Protein AF-A0A1I7SH14-F1 (afdb_monomer)

Structure (mmCIF, N/CA/C/O backbone):
data_AF-A0A1I7SH14-F1
#
_entry.id   AF-A0A1I7SH14-F1
#
loop_
_atom_site.group_PDB
_atom_site.id
_atom_site.type_symbol
_atom_site.label_atom_id
_atom_site.label_alt_id
_atom_site.label_comp_id
_atom_site.label_asym_id
_atom_site.label_entity_id
_atom_site.label_seq_id
_atom_site.pdbx_PDB_ins_code
_atom_site.Cartn_x
_atom_site.Cartn_y
_atom_site.Cartn_z
_atom_site.occupancy
_atom_site.B_iso_or_equiv
_atom_site.auth_seq_id
_atom_site.auth_comp_id
_atom_site.auth_asym_id
_atom_site.auth_atom_id
_atom_site.pdbx_PDB_model_num
ATOM 1 N N . MET A 1 1 ? -0.377 -30.446 -10.641 1.00 47.84 1 MET A N 1
ATOM 2 C CA . MET A 1 1 ? 0.793 -29.630 -11.032 1.00 47.84 1 MET A CA 1
ATOM 3 C C . MET A 1 1 ? 1.345 -28.992 -9.766 1.00 47.84 1 MET A C 1
ATOM 5 O O . MET A 1 1 ? 0.520 -28.619 -8.935 1.00 47.84 1 MET A O 1
ATOM 9 N N . PRO A 1 2 ? 2.670 -28.934 -9.548 1.00 52.19 2 PRO A N 1
ATOM 10 C CA . PRO A 1 2 ? 3.220 -28.216 -8.401 1.00 52.19 2 PRO A CA 1
ATOM 11 C C . PRO A 1 2 ? 2.787 -26.748 -8.475 1.00 52.19 2 PRO A C 1
ATOM 13 O O . PRO A 1 2 ? 2.840 -26.133 -9.539 1.00 52.19 2 PRO A O 1
ATOM 16 N N . LYS A 1 3 ? 2.287 -26.221 -7.357 1.00 56.28 3 LYS A N 1
ATOM 17 C CA . LYS A 1 3 ? 1.857 -24.828 -7.236 1.00 56.28 3 LYS A CA 1
ATOM 18 C C . LYS A 1 3 ? 3.126 -23.968 -7.278 1.00 56.28 3 LYS A C 1
ATOM 20 O O . LYS A 1 3 ? 3.932 -24.051 -6.358 1.00 56.28 3 LYS A O 1
ATOM 25 N N . VAL 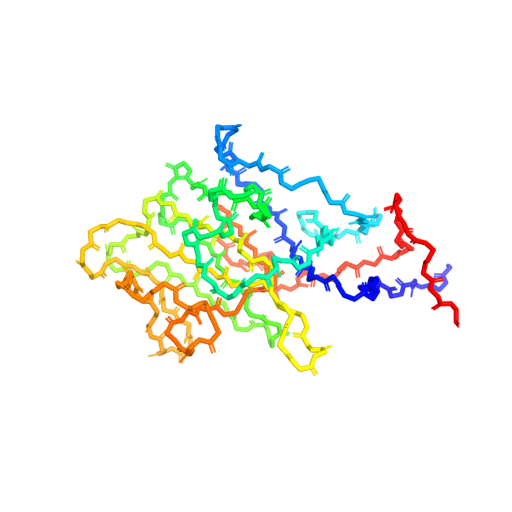A 1 4 ? 3.348 -23.235 -8.369 1.00 66.19 4 VAL A N 1
ATOM 26 C CA . VAL A 1 4 ? 4.497 -22.322 -8.496 1.00 66.19 4 VAL A CA 1
ATOM 27 C C . VAL A 1 4 ? 4.279 -21.156 -7.533 1.00 66.19 4 VAL A C 1
ATOM 29 O O . VAL A 1 4 ? 3.177 -20.607 -7.477 1.00 66.19 4 VAL A O 1
ATOM 32 N N . THR A 1 5 ? 5.290 -20.819 -6.739 1.00 68.62 5 THR A N 1
ATOM 33 C CA . THR A 1 5 ? 5.247 -19.643 -5.863 1.00 68.62 5 THR A CA 1
ATOM 34 C C . THR A 1 5 ? 5.296 -18.392 -6.728 1.00 68.62 5 THR A C 1
ATOM 36 O O . THR A 1 5 ? 6.149 -18.304 -7.608 1.00 68.62 5 THR A O 1
ATOM 39 N N . CYS A 1 6 ? 4.384 -17.448 -6.495 1.00 79.88 6 CYS A N 1
ATOM 40 C CA . CYS A 1 6 ? 4.470 -16.157 -7.161 1.00 79.88 6 CYS A CA 1
ATOM 41 C C . CYS A 1 6 ? 5.603 -15.345 -6.522 1.00 79.88 6 CYS A C 1
ATOM 43 O O . CYS A 1 6 ? 5.591 -15.138 -5.307 1.00 79.88 6 CYS A O 1
ATOM 45 N N . THR A 1 7 ? 6.582 -14.919 -7.319 1.00 81.88 7 THR A N 1
ATOM 46 C CA . THR A 1 7 ? 7.815 -14.298 -6.816 1.00 81.88 7 THR A CA 1
ATOM 47 C C . THR A 1 7 ? 7.952 -12.902 -7.398 1.00 81.88 7 THR A C 1
ATOM 49 O O . THR A 1 7 ? 7.764 -12.707 -8.595 1.00 81.88 7 THR A O 1
ATOM 52 N N . ALA A 1 8 ? 8.298 -11.919 -6.572 1.00 83.88 8 ALA A N 1
ATOM 53 C CA . ALA A 1 8 ? 8.553 -10.572 -7.066 1.00 83.88 8 ALA A CA 1
ATOM 54 C C . ALA A 1 8 ? 9.769 -10.560 -8.016 1.00 83.88 8 ALA A C 1
ATOM 56 O O . ALA A 1 8 ? 10.819 -11.106 -7.657 1.00 83.88 8 ALA A O 1
ATOM 57 N N . PRO A 1 9 ? 9.670 -9.946 -9.210 1.00 86.81 9 PRO A N 1
ATOM 58 C CA . PRO A 1 9 ? 10.844 -9.594 -9.999 1.00 86.81 9 PRO A CA 1
ATOM 59 C C . PRO A 1 9 ? 11.812 -8.697 -9.209 1.00 86.81 9 PRO A C 1
ATOM 61 O O . PRO A 1 9 ? 11.425 -8.018 -8.255 1.00 86.81 9 PRO A O 1
ATOM 64 N N . ALA A 1 10 ? 13.081 -8.661 -9.620 1.00 86.50 10 ALA A N 1
ATOM 65 C CA . ALA A 1 10 ? 14.078 -7.806 -8.978 1.00 86.50 10 ALA A CA 1
ATOM 66 C C . ALA A 1 10 ? 13.662 -6.324 -9.016 1.00 86.50 10 ALA A C 1
ATOM 68 O O . ALA A 1 10 ? 13.189 -5.845 -10.044 1.00 86.50 10 ALA A O 1
ATOM 69 N N . ASN A 1 11 ? 13.896 -5.604 -7.913 1.00 87.62 11 ASN A N 1
ATOM 70 C CA . ASN A 1 11 ? 13.581 -4.177 -7.752 1.00 87.62 11 ASN A CA 1
ATOM 71 C C . ASN A 1 11 ? 12.093 -3.828 -7.933 1.00 87.62 11 ASN A C 1
ATOM 73 O O . ASN A 1 11 ? 11.758 -2.724 -8.368 1.00 87.62 11 ASN A O 1
ATOM 77 N N . THR A 1 12 ? 11.202 -4.767 -7.609 1.00 90.81 12 THR A N 1
ATOM 78 C CA . THR A 1 12 ? 9.757 -4.530 -7.636 1.00 90.81 12 THR A CA 1
ATOM 79 C C . THR A 1 12 ? 9.128 -4.765 -6.274 1.00 90.81 12 THR A C 1
ATOM 81 O O . THR A 1 12 ? 9.536 -5.663 -5.535 1.00 90.81 12 THR A O 1
ATOM 84 N N . ALA A 1 13 ? 8.113 -3.968 -5.955 1.00 92.00 13 ALA A N 1
ATOM 85 C CA . ALA A 1 13 ? 7.246 -4.187 -4.808 1.00 92.00 13 ALA A CA 1
ATOM 86 C C . ALA A 1 13 ? 5.926 -4.801 -5.284 1.00 92.00 13 ALA A C 1
ATOM 88 O O . ALA A 1 13 ? 5.369 -4.394 -6.307 1.00 92.00 13 ALA A O 1
ATOM 89 N N . GLY A 1 14 ? 5.446 -5.815 -4.565 1.00 91.06 14 GLY A N 1
ATOM 90 C CA . GLY A 1 14 ? 4.199 -6.504 -4.884 1.00 91.06 14 GLY A CA 1
ATOM 91 C C . GLY A 1 14 ? 3.075 -6.090 -3.949 1.00 91.06 14 GLY A C 1
ATOM 92 O O . GLY A 1 14 ? 3.299 -6.009 -2.747 1.00 91.06 14 GLY A O 1
ATOM 93 N N . ILE A 1 15 ? 1.874 -5.905 -4.489 1.00 91.81 15 ILE A N 1
ATOM 94 C CA . ILE A 1 15 ? 0.661 -5.687 -3.699 1.00 91.81 15 ILE A CA 1
ATOM 95 C C . ILE A 1 15 ? -0.520 -6.438 -4.304 1.00 91.81 15 ILE A C 1
ATOM 97 O O . ILE A 1 15 ? -0.655 -6.534 -5.527 1.00 91.81 15 ILE A O 1
ATOM 101 N N . THR A 1 16 ? -1.361 -6.991 -3.437 1.00 91.56 16 THR A N 1
ATOM 102 C CA . THR A 1 16 ? -2.636 -7.607 -3.814 1.00 91.56 16 THR A CA 1
ATOM 103 C C . THR A 1 16 ? -3.756 -6.591 -3.652 1.00 91.56 16 THR A C 1
ATOM 105 O O . THR A 1 16 ? -3.912 -6.017 -2.579 1.00 91.56 16 THR A O 1
ATOM 108 N N . ILE A 1 17 ? -4.531 -6.360 -4.706 1.00 88.81 17 ILE A N 1
ATOM 109 C CA . ILE A 1 17 ? -5.629 -5.390 -4.712 1.00 88.81 17 ILE A CA 1
ATOM 110 C C . ILE A 1 17 ? -6.946 -6.128 -4.965 1.00 88.81 17 ILE A C 1
ATOM 112 O O . ILE A 1 17 ? -7.047 -6.887 -5.932 1.00 88.81 17 ILE A O 1
ATOM 116 N N . ASP A 1 18 ? -7.945 -5.896 -4.115 1.00 88.62 18 ASP A N 1
ATOM 117 C CA . ASP A 1 18 ? -9.263 -6.530 -4.181 1.00 88.62 18 ASP A CA 1
ATOM 118 C C . ASP A 1 18 ? -10.401 -5.502 -4.063 1.00 88.62 18 ASP A C 1
ATOM 120 O O . ASP A 1 18 ? -10.531 -4.813 -3.056 1.00 88.62 18 ASP A O 1
ATOM 124 N N . ASP A 1 19 ? -11.218 -5.402 -5.113 1.00 82.12 19 ASP A N 1
ATOM 125 C CA . ASP A 1 19 ? -12.445 -4.587 -5.167 1.00 82.12 19 ASP A CA 1
ATOM 126 C C . ASP A 1 19 ? -12.307 -3.113 -4.744 1.00 82.12 19 ASP A C 1
ATOM 128 O O . ASP A 1 19 ? -13.199 -2.527 -4.141 1.00 82.12 19 ASP A O 1
ATOM 132 N N . VAL A 1 20 ? -11.170 -2.488 -5.048 1.00 80.38 20 VAL A N 1
ATOM 133 C CA . VAL A 1 20 ? -10.964 -1.059 -4.778 1.00 80.38 20 VAL A CA 1
ATOM 134 C C . VAL A 1 20 ? -11.348 -0.209 -5.986 1.00 80.38 20 VAL A C 1
ATOM 136 O O . VAL A 1 20 ? -11.134 -0.609 -7.137 1.00 80.38 20 VAL A O 1
ATOM 139 N N . GLN A 1 21 ? -11.828 1.013 -5.747 1.00 80.00 21 GLN A N 1
ATOM 140 C CA . GLN A 1 21 ? -11.936 2.000 -6.814 1.00 80.00 21 GLN A CA 1
ATOM 141 C C . GLN A 1 21 ? -10.570 2.640 -7.052 1.00 80.00 21 GLN A C 1
ATOM 143 O O . GLN A 1 21 ? -10.016 3.306 -6.177 1.00 80.00 21 GLN A O 1
ATOM 148 N N . ASN A 1 22 ? -10.028 2.441 -8.254 1.00 72.88 22 ASN A N 1
ATOM 149 C CA . ASN A 1 22 ? -8.837 3.158 -8.695 1.00 72.88 22 ASN A CA 1
ATOM 150 C C . ASN A 1 22 ? -9.231 4.566 -9.140 1.00 72.88 22 ASN A C 1
ATOM 152 O O . ASN A 1 22 ? -10.034 4.733 -10.064 1.00 72.88 22 ASN A O 1
ATOM 156 N N . GLN A 1 23 ? -8.618 5.576 -8.533 1.00 70.12 23 GLN A N 1
ATOM 157 C CA . GLN A 1 23 ? -8.772 6.956 -8.967 1.00 70.12 23 GLN A CA 1
ATOM 158 C C . GLN A 1 23 ? -7.966 7.166 -10.254 1.00 70.12 23 GLN A C 1
ATOM 160 O O . GLN A 1 23 ? -6.782 7.486 -10.230 1.00 70.12 23 GLN A O 1
ATOM 165 N N . ALA A 1 24 ? -8.613 6.977 -11.409 1.00 56.84 24 ALA A N 1
ATOM 166 C CA . ALA A 1 24 ? -7.978 6.945 -12.735 1.00 56.84 24 ALA A CA 1
ATOM 167 C C . ALA A 1 24 ? -7.188 8.216 -13.128 1.00 56.84 24 ALA A C 1
ATOM 169 O O . ALA A 1 24 ? -6.424 8.183 -14.088 1.00 56.84 24 ALA A O 1
ATOM 170 N N . ILE A 1 25 ? -7.366 9.328 -12.407 1.00 55.25 25 ILE A N 1
ATOM 171 C CA . ILE A 1 25 ? -6.616 10.583 -12.596 1.00 55.25 25 ILE A CA 1
ATOM 172 C C . ILE A 1 25 ? -5.283 10.566 -11.810 1.00 55.25 25 ILE A C 1
ATOM 174 O O . ILE A 1 25 ? -4.445 11.438 -12.013 1.00 55.25 25 ILE A O 1
ATOM 178 N N . PHE A 1 26 ? -5.051 9.566 -10.951 1.00 55.59 26 PHE A N 1
ATOM 179 C CA . PHE A 1 26 ? -3.861 9.439 -10.100 1.00 55.59 26 PHE A CA 1
ATOM 180 C C . PHE A 1 26 ? -3.201 8.042 -10.111 1.00 55.59 26 PHE A C 1
ATOM 182 O O . PHE A 1 26 ? -2.170 7.841 -9.473 1.00 55.59 26 PHE A O 1
ATOM 189 N N . THR A 1 27 ? -3.751 7.071 -10.848 1.00 54.25 27 THR A N 1
ATOM 190 C CA . THR A 1 27 ? -3.177 5.722 -11.001 1.00 54.25 27 THR A CA 1
ATOM 191 C C . THR A 1 27 ? -2.334 5.649 -12.273 1.00 54.25 27 THR A C 1
ATOM 193 O O . THR A 1 27 ? -2.880 5.585 -13.375 1.00 54.25 27 THR A O 1
ATOM 196 N N . TYR A 1 28 ? -1.007 5.644 -12.134 1.00 55.91 28 TYR A N 1
ATOM 197 C CA . TYR A 1 28 ? -0.110 5.787 -13.284 1.00 55.91 28 TYR A CA 1
ATOM 198 C C . TYR A 1 28 ? 0.842 4.615 -13.536 1.00 55.91 28 TYR A C 1
ATOM 200 O O . TYR A 1 28 ? 1.264 4.418 -14.681 1.00 55.91 28 TYR A O 1
ATOM 208 N N . ALA A 1 29 ? 1.173 3.807 -12.528 1.00 65.44 29 ALA A N 1
ATOM 209 C CA . ALA A 1 29 ? 2.089 2.700 -12.748 1.00 65.44 29 ALA A CA 1
ATOM 210 C C . ALA A 1 29 ? 1.369 1.519 -13.414 1.00 65.44 29 ALA A C 1
ATOM 212 O O . ALA A 1 29 ? 0.429 0.930 -12.880 1.00 65.44 29 ALA A O 1
ATOM 213 N N . THR A 1 30 ? 1.845 1.131 -14.597 1.00 75.88 30 THR A N 1
ATOM 214 C CA . THR A 1 30 ? 1.488 -0.171 -15.168 1.00 75.88 30 THR A CA 1
ATOM 215 C C . THR A 1 30 ? 2.299 -1.238 -14.436 1.00 75.88 30 THR A C 1
ATOM 217 O O . THR A 1 30 ? 3.521 -1.081 -14.332 1.00 75.88 30 THR A O 1
ATOM 220 N N . PRO A 1 31 ? 1.672 -2.312 -13.929 1.00 84.44 31 PRO A N 1
ATOM 221 C CA . PRO A 1 31 ? 2.422 -3.378 -13.289 1.00 84.44 31 PRO A CA 1
ATOM 222 C C . PRO A 1 31 ? 3.417 -3.984 -14.275 1.00 84.44 31 PRO A C 1
ATOM 224 O O . PRO A 1 31 ? 3.089 -4.260 -15.430 1.00 84.44 31 PRO A O 1
ATOM 227 N N . THR A 1 32 ? 4.646 -4.192 -13.817 1.00 86.50 32 THR A N 1
ATOM 228 C CA . THR A 1 32 ? 5.694 -4.839 -14.609 1.00 86.50 32 THR A CA 1
ATOM 229 C C . THR A 1 32 ? 5.534 -6.344 -14.644 1.00 86.50 32 THR A C 1
ATOM 231 O O . THR A 1 32 ? 6.120 -6.985 -15.505 1.00 86.50 32 THR A O 1
ATOM 234 N N . SER A 1 33 ? 4.766 -6.908 -13.714 1.00 87.06 33 SER A N 1
ATOM 235 C CA . SER A 1 33 ? 4.384 -8.312 -13.702 1.00 87.06 33 SER A CA 1
ATOM 236 C C . SER A 1 33 ? 3.171 -8.523 -12.802 1.00 87.06 33 SER A C 1
ATOM 238 O O . SER A 1 33 ? 2.897 -7.702 -11.930 1.00 87.06 33 SER A O 1
ATOM 240 N N . HIS A 1 34 ? 2.456 -9.631 -12.962 1.00 87.31 34 HIS A N 1
ATOM 241 C CA . HIS A 1 34 ? 1.397 -10.037 -12.039 1.00 87.31 34 HIS A CA 1
ATOM 242 C C . HIS A 1 34 ? 1.338 -11.559 -11.866 1.00 87.31 34 HIS A C 1
ATOM 244 O O . HIS A 1 34 ? 1.910 -12.320 -12.651 1.00 87.31 34 HIS A O 1
ATOM 250 N N . CYS A 1 35 ? 0.661 -12.015 -10.812 1.00 85.38 35 CYS A N 1
ATOM 251 C CA . CYS A 1 35 ? 0.415 -13.436 -10.577 1.00 85.38 35 CYS A CA 1
ATOM 252 C C . CYS A 1 35 ? -0.797 -13.919 -11.385 1.00 85.38 35 CYS A C 1
ATOM 254 O O . CYS A 1 35 ? -1.813 -13.235 -11.470 1.00 85.38 35 CYS A O 1
ATOM 256 N N . THR A 1 36 ? -0.737 -15.150 -11.898 1.00 74.31 36 THR A N 1
ATOM 257 C CA . THR A 1 36 ? -1.851 -15.751 -12.660 1.00 74.31 36 THR A CA 1
ATOM 258 C C . THR A 1 36 ? -3.049 -16.188 -11.809 1.00 74.31 36 THR A C 1
ATOM 260 O O . THR A 1 36 ? -4.131 -16.386 -12.359 1.00 74.31 36 THR A O 1
ATOM 263 N N . SER A 1 37 ? -2.892 -16.384 -10.493 1.00 79.88 37 SER A N 1
ATOM 264 C CA . SER A 1 37 ? -4.004 -16.771 -9.613 1.00 79.88 37 SER A CA 1
ATOM 265 C C . SER A 1 37 ? -3.773 -16.375 -8.155 1.00 79.88 37 SER A C 1
ATOM 267 O O . SER A 1 37 ? -2.857 -16.880 -7.506 1.00 79.88 37 SER A O 1
ATOM 269 N N . CYS A 1 38 ? -4.656 -15.538 -7.620 1.00 82.12 38 CYS A N 1
ATOM 270 C CA . CYS A 1 38 ? -4.813 -15.285 -6.188 1.00 82.12 38 CYS A CA 1
ATOM 271 C C . CYS A 1 38 ? -6.116 -15.920 -5.682 1.00 82.12 38 CYS A C 1
ATOM 273 O O . CYS A 1 38 ? -7.000 -16.249 -6.476 1.00 82.12 38 CYS A O 1
ATOM 275 N N . GLY A 1 39 ? -6.195 -16.185 -4.377 1.00 76.75 39 GLY A N 1
ATOM 276 C CA . GLY A 1 39 ? -7.427 -16.640 -3.728 1.00 76.75 39 GLY A CA 1
ATOM 277 C C . GLY A 1 39 ? -8.459 -15.515 -3.619 1.00 76.75 39 GLY A C 1
ATOM 278 O O . GLY A 1 39 ? -9.652 -15.790 -3.722 1.00 76.75 39 GLY A O 1
ATOM 279 N N . SER A 1 40 ? -7.987 -14.273 -3.491 1.00 80.38 40 SER A N 1
ATOM 280 C CA . SER A 1 40 ? -8.752 -13.022 -3.558 1.00 80.38 40 SER A CA 1
ATOM 281 C C . SER A 1 40 ? -7.978 -11.956 -4.341 1.00 80.38 40 SER A C 1
ATOM 283 O O . SER A 1 40 ? -6.750 -11.966 -4.334 1.00 80.38 40 SER A O 1
ATOM 285 N N . GLY A 1 41 ? -8.672 -11.021 -4.995 1.00 84.56 41 GLY A N 1
ATOM 286 C CA . GLY A 1 41 ? -8.039 -9.909 -5.706 1.00 84.56 41 GLY A CA 1
ATOM 287 C C . GLY A 1 41 ? -7.064 -10.298 -6.826 1.00 84.56 41 GLY A C 1
ATOM 288 O O . GLY A 1 41 ? -7.114 -11.384 -7.409 1.00 84.56 41 GLY A O 1
ATOM 289 N N . THR A 1 42 ? -6.173 -9.364 -7.155 1.00 86.50 42 THR A N 1
ATOM 290 C CA . THR A 1 42 ? -5.080 -9.537 -8.122 1.00 86.50 42 THR A CA 1
ATOM 291 C C . THR A 1 42 ? -3.777 -9.027 -7.523 1.00 86.50 42 THR A C 1
ATOM 293 O O . THR A 1 42 ? -3.712 -7.885 -7.070 1.00 86.50 42 THR A O 1
ATOM 296 N N . ARG A 1 43 ? -2.725 -9.856 -7.546 1.00 89.81 43 ARG A N 1
ATOM 297 C CA . ARG A 1 43 ? -1.381 -9.450 -7.123 1.00 89.81 43 ARG A CA 1
ATOM 298 C C . ARG A 1 43 ? -0.541 -9.011 -8.298 1.00 89.81 43 ARG A C 1
ATOM 300 O O . ARG A 1 43 ? -0.268 -9.793 -9.209 1.00 89.81 43 ARG A O 1
ATOM 307 N N . SER A 1 44 ? -0.082 -7.779 -8.192 1.00 89.12 44 SER A N 1
ATOM 308 C CA . SER A 1 44 ? 0.682 -7.075 -9.203 1.00 89.12 44 SER A CA 1
ATOM 309 C C . SER A 1 44 ? 1.996 -6.581 -8.609 1.00 89.12 44 SER A C 1
ATOM 311 O O . SER A 1 44 ? 2.076 -6.279 -7.419 1.00 89.12 44 SER A O 1
ATOM 313 N N . PHE A 1 45 ? 3.029 -6.518 -9.441 1.00 90.62 45 PHE A N 1
ATOM 314 C CA . PHE A 1 45 ? 4.367 -6.061 -9.095 1.00 90.62 45 PHE A CA 1
ATOM 315 C C . PHE A 1 45 ? 4.684 -4.790 -9.866 1.00 90.62 45 PHE A C 1
ATOM 317 O O . PHE A 1 45 ? 4.439 -4.706 -11.070 1.00 90.62 45 PHE A O 1
ATOM 324 N N . TYR A 1 46 ? 5.243 -3.815 -9.165 1.00 90.69 46 TYR A N 1
ATOM 325 C CA . TYR A 1 46 ? 5.507 -2.481 -9.681 1.00 90.69 46 TYR A CA 1
ATOM 326 C C . TYR A 1 46 ? 6.962 -2.123 -9.431 1.00 90.69 46 TYR A C 1
ATOM 328 O O . TYR A 1 46 ? 7.528 -2.508 -8.406 1.00 90.69 46 TYR A O 1
ATOM 336 N N . ASN A 1 47 ? 7.569 -1.392 -10.364 1.00 91.19 47 ASN A N 1
ATOM 337 C CA . ASN A 1 47 ? 8.888 -0.818 -10.127 1.00 91.19 47 ASN A CA 1
ATOM 338 C C . ASN A 1 47 ? 8.826 0.133 -8.933 1.00 91.19 47 ASN A C 1
ATOM 340 O O . ASN A 1 47 ? 7.822 0.810 -8.736 1.00 91.19 47 ASN A O 1
ATOM 344 N N . SER A 1 48 ? 9.908 0.177 -8.164 1.00 91.44 48 SER A N 1
ATOM 345 C CA . SER A 1 48 ? 10.091 1.185 -7.121 1.00 91.44 48 SER A CA 1
ATOM 346 C C . SER A 1 48 ? 10.039 2.598 -7.687 1.00 91.44 48 SER A C 1
ATOM 348 O O . SER A 1 48 ? 10.600 2.845 -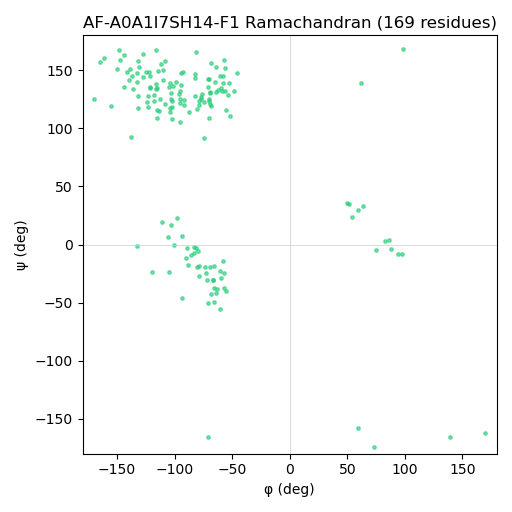8.758 1.00 91.44 48 SER A O 1
ATOM 350 N N . ALA A 1 49 ? 9.479 3.515 -6.905 1.00 91.31 49 ALA A N 1
ATOM 351 C CA . ALA A 1 49 ? 9.749 4.936 -7.020 1.00 91.31 49 ALA A CA 1
ATOM 352 C C . ALA A 1 49 ? 11.255 5.205 -6.887 1.00 91.31 49 ALA A C 1
ATOM 354 O O . ALA A 1 49 ? 12.001 4.430 -6.268 1.00 91.31 49 ALA A O 1
ATOM 355 N N . THR A 1 50 ? 11.698 6.287 -7.516 1.00 90.12 50 THR A N 1
ATOM 356 C CA . THR A 1 50 ? 13.108 6.684 -7.590 1.00 90.12 50 THR A CA 1
ATOM 357 C C . THR A 1 50 ? 13.607 7.362 -6.316 1.00 90.12 50 THR A C 1
ATOM 359 O O . THR A 1 50 ? 14.791 7.237 -5.994 1.00 90.12 50 THR A O 1
ATOM 362 N N . ASP A 1 51 ? 12.708 8.006 -5.573 1.00 91.94 51 ASP A N 1
ATOM 363 C CA . ASP A 1 51 ? 12.946 8.621 -4.267 1.00 91.94 51 ASP A CA 1
ATOM 364 C C . ASP A 1 51 ? 11.917 8.113 -3.235 1.00 91.94 51 ASP A C 1
ATOM 366 O O . ASP A 1 51 ? 10.893 7.521 -3.580 1.00 91.94 51 ASP A O 1
ATOM 370 N N . ALA A 1 52 ? 12.209 8.320 -1.951 1.00 92.62 52 ALA A N 1
ATOM 371 C CA . ALA A 1 52 ? 11.316 7.999 -0.845 1.00 92.62 52 ALA A CA 1
ATOM 372 C C . ALA A 1 52 ? 10.216 9.060 -0.632 1.00 92.62 52 ALA A C 1
ATOM 374 O O . ALA A 1 52 ? 9.363 8.868 0.232 1.00 92.62 52 ALA A O 1
ATOM 375 N N . GLY A 1 53 ? 10.241 10.183 -1.356 1.00 92.50 53 GLY A N 1
ATOM 376 C CA . GLY A 1 53 ? 9.223 11.234 -1.280 1.00 92.50 53 GLY A CA 1
ATOM 377 C C . GLY A 1 53 ? 7.869 10.811 -1.863 1.00 92.50 53 GLY A C 1
ATOM 378 O O . GLY A 1 53 ? 7.766 10.504 -3.050 1.00 92.50 53 GLY A O 1
ATOM 379 N N . ALA A 1 54 ? 6.804 10.845 -1.062 1.00 89.81 54 ALA A N 1
ATOM 380 C CA . ALA A 1 54 ? 5.443 10.529 -1.481 1.00 89.81 54 ALA A CA 1
ATOM 381 C C . ALA A 1 54 ? 4.920 11.525 -2.522 1.00 89.81 54 ALA A C 1
ATOM 383 O O . ALA A 1 54 ? 4.307 11.130 -3.516 1.00 89.81 54 ALA A O 1
ATOM 384 N N . SER A 1 55 ? 5.198 12.815 -2.324 1.00 88.81 55 SER A N 1
ATOM 385 C CA . SER A 1 55 ? 4.864 13.858 -3.291 1.00 88.81 55 SER A CA 1
ATOM 386 C C . SER A 1 55 ? 5.644 13.707 -4.597 1.00 88.81 55 SER A C 1
ATOM 388 O O . SER A 1 55 ? 5.071 13.919 -5.665 1.00 88.81 55 SER A O 1
ATOM 390 N N . ASP A 1 56 ? 6.916 13.304 -4.542 1.00 87.81 56 ASP A N 1
ATOM 391 C CA . ASP A 1 56 ? 7.722 13.032 -5.735 1.00 87.81 56 ASP A CA 1
ATOM 392 C C . ASP A 1 56 ? 7.171 11.828 -6.507 1.00 87.81 56 ASP A C 1
ATOM 394 O O . ASP A 1 56 ? 6.852 11.954 -7.690 1.00 87.81 56 ASP A O 1
ATOM 398 N N . ALA A 1 57 ? 6.922 10.712 -5.814 1.00 87.94 57 ALA A N 1
ATOM 399 C CA . ALA A 1 57 ? 6.326 9.516 -6.400 1.00 87.94 57 ALA A CA 1
ATOM 400 C C . ALA A 1 57 ? 4.964 9.804 -7.057 1.00 87.94 57 ALA A C 1
ATOM 402 O O . ALA A 1 57 ? 4.662 9.264 -8.121 1.00 87.94 57 ALA A O 1
ATOM 403 N N . LEU A 1 58 ? 4.141 10.677 -6.465 1.00 84.69 58 LEU A N 1
ATOM 404 C CA . LEU A 1 58 ? 2.868 11.087 -7.057 1.00 84.69 58 LEU A CA 1
ATOM 405 C C . LEU A 1 58 ? 3.067 11.987 -8.286 1.00 84.69 58 LEU A C 1
ATOM 407 O O . LEU A 1 58 ? 2.491 11.720 -9.338 1.00 84.69 58 LEU A O 1
ATOM 411 N N . ASN A 1 59 ? 3.886 13.036 -8.175 1.00 84.81 59 ASN A N 1
ATOM 412 C CA . ASN A 1 59 ? 4.104 14.014 -9.248 1.00 84.81 59 ASN A CA 1
ATOM 413 C C . ASN A 1 59 ? 4.815 13.411 -10.469 1.00 84.81 59 ASN A C 1
ATOM 415 O O . ASN A 1 59 ? 4.585 13.851 -11.598 1.00 84.81 59 ASN A O 1
ATOM 419 N N . ASN A 1 60 ? 5.661 12.406 -10.241 1.00 82.94 60 ASN A N 1
ATOM 420 C CA . ASN A 1 60 ? 6.377 11.671 -11.279 1.00 82.94 60 ASN A CA 1
ATOM 421 C C . ASN A 1 60 ? 5.639 10.409 -11.734 1.00 82.94 60 ASN A C 1
ATOM 423 O O . ASN A 1 60 ? 6.174 9.669 -12.560 1.00 82.94 60 ASN A O 1
ATOM 427 N N . ASN A 1 61 ? 4.401 10.189 -11.273 1.00 80.69 61 ASN A N 1
ATOM 428 C CA . ASN A 1 61 ? 3.546 9.097 -11.731 1.00 80.69 61 ASN A CA 1
ATOM 429 C C . ASN A 1 61 ? 4.112 7.689 -11.414 1.00 80.69 61 ASN A C 1
ATOM 431 O O . ASN A 1 61 ? 3.898 6.738 -12.167 1.00 80.69 61 ASN A O 1
ATOM 435 N N . GLU A 1 62 ? 4.822 7.548 -10.292 1.00 86.00 62 GLU A N 1
ATOM 436 C CA . GLU A 1 62 ? 5.502 6.322 -9.838 1.00 86.00 62 GLU A CA 1
ATOM 437 C C . GLU A 1 62 ? 4.712 5.547 -8.761 1.00 86.00 62 GLU A C 1
ATOM 439 O O . GLU A 1 62 ? 5.128 4.474 -8.324 1.00 86.00 62 GLU A O 1
ATOM 444 N N . ALA A 1 63 ? 3.542 6.047 -8.348 1.00 80.38 63 ALA A N 1
ATOM 445 C CA . ALA A 1 63 ? 2.635 5.340 -7.442 1.00 80.38 63 ALA A CA 1
ATOM 446 C C . ALA A 1 63 ? 1.946 4.134 -8.119 1.00 80.38 63 ALA A C 1
ATOM 448 O O . ALA A 1 63 ? 1.529 4.207 -9.279 1.00 80.38 63 ALA A O 1
ATOM 449 N N . VAL A 1 64 ? 1.757 3.042 -7.361 1.00 81.31 64 VAL A N 1
ATOM 450 C CA . VAL A 1 64 ? 1.019 1.841 -7.792 1.00 81.31 64 VAL A CA 1
ATOM 451 C C . VAL A 1 64 ? -0.425 2.194 -8.127 1.00 81.31 64 VAL A C 1
ATOM 453 O O . VAL A 1 64 ? -0.916 1.886 -9.212 1.00 81.31 64 VAL A O 1
ATOM 456 N N . SER A 1 65 ? -1.119 2.801 -7.166 1.00 86.69 65 SER A N 1
ATOM 457 C CA . SER A 1 65 ? -2.485 3.280 -7.329 1.00 86.69 65 SER A CA 1
ATOM 458 C C . SER A 1 65 ? -2.860 4.233 -6.200 1.00 86.69 65 SER A C 1
ATOM 460 O O . SER A 1 65 ? -2.298 4.160 -5.106 1.00 86.69 65 SER A O 1
ATOM 462 N N . VAL A 1 66 ? -3.846 5.086 -6.464 1.00 89.38 66 VAL A N 1
ATOM 463 C CA . VAL A 1 66 ? -4.600 5.799 -5.436 1.00 89.38 66 VAL A CA 1
ATOM 464 C C . VAL A 1 66 ? -5.953 5.117 -5.327 1.00 89.38 66 VAL A C 1
ATOM 466 O O . VAL A 1 66 ? -6.724 5.080 -6.290 1.00 89.38 66 VAL A O 1
ATOM 469 N N . VAL A 1 67 ? -6.194 4.508 -4.172 1.00 89.12 67 VAL A N 1
ATOM 470 C CA . VAL A 1 67 ? -7.357 3.659 -3.934 1.00 89.12 67 VAL A CA 1
ATOM 471 C C . VAL A 1 67 ? -8.319 4.330 -2.972 1.00 89.12 67 VAL A C 1
ATOM 473 O O . VAL A 1 67 ? -7.916 4.959 -1.993 1.00 89.12 67 VAL A O 1
ATOM 476 N N . GLN A 1 68 ? -9.603 4.159 -3.251 1.00 89.88 68 GLN A N 1
ATOM 477 C CA . GLN A 1 68 ? -10.696 4.605 -2.403 1.00 89.88 68 GLN A CA 1
ATOM 478 C C . GLN A 1 68 ? -11.754 3.501 -2.330 1.00 89.88 68 GLN A C 1
ATOM 480 O O . GLN A 1 68 ? -11.980 2.778 -3.303 1.00 89.88 68 GLN A O 1
ATOM 485 N N . CYS A 1 69 ? -12.398 3.369 -1.172 1.00 89.50 69 CYS A N 1
ATOM 486 C CA . CYS A 1 69 ? -13.536 2.474 -0.994 1.00 89.50 69 CYS A CA 1
ATOM 487 C C . CYS A 1 69 ? -14.846 3.255 -1.099 1.00 89.50 69 CYS A C 1
ATOM 489 O O . CYS A 1 69 ? -14.952 4.339 -0.529 1.00 89.50 69 CYS A O 1
ATOM 491 N N . ASP A 1 70 ? -15.857 2.677 -1.757 1.00 88.50 70 ASP A N 1
ATOM 492 C CA . ASP A 1 70 ? -17.220 3.240 -1.800 1.00 88.50 70 ASP A CA 1
ATOM 493 C C . ASP A 1 70 ? -17.780 3.478 -0.394 1.00 88.50 70 ASP A C 1
ATOM 495 O O . ASP A 1 70 ? -18.421 4.490 -0.109 1.00 88.50 70 ASP A O 1
ATOM 499 N N . ASN A 1 71 ? -17.504 2.530 0.499 1.00 89.69 71 ASN A N 1
ATOM 500 C CA . ASN A 1 71 ? -17.707 2.670 1.924 1.00 89.69 71 ASN A CA 1
ATOM 501 C C . ASN A 1 71 ? -16.345 2.625 2.617 1.00 89.69 71 ASN A C 1
ATOM 503 O O . ASN A 1 71 ? -15.715 1.574 2.718 1.00 89.69 71 ASN A O 1
ATOM 507 N N . ALA A 1 72 ? -15.899 3.772 3.122 1.00 87.06 72 ALA A N 1
ATOM 508 C CA . ALA A 1 72 ? -14.584 3.905 3.739 1.00 87.06 72 ALA A CA 1
ATOM 509 C C . ALA A 1 72 ? -14.392 2.994 4.970 1.00 87.06 72 ALA A C 1
ATOM 511 O O . ALA A 1 72 ? -13.263 2.633 5.290 1.00 87.06 72 ALA A O 1
ATOM 512 N N . ALA A 1 73 ? -15.477 2.565 5.631 1.00 88.12 73 ALA A N 1
ATOM 513 C CA . ALA A 1 73 ? -15.418 1.616 6.746 1.00 88.12 73 ALA A CA 1
ATOM 514 C C . ALA A 1 73 ? -15.025 0.186 6.326 1.00 88.12 73 ALA A C 1
ATOM 516 O O . ALA A 1 73 ? -14.579 -0.585 7.176 1.00 88.12 73 ALA A O 1
ATOM 517 N N . ASP A 1 74 ? -15.169 -0.159 5.043 1.00 91.75 74 ASP A N 1
ATOM 518 C CA . ASP A 1 74 ? -14.842 -1.486 4.511 1.00 91.75 74 ASP A CA 1
ATOM 519 C C . ASP A 1 74 ? -13.377 -1.597 4.053 1.00 91.75 74 ASP A C 1
ATOM 521 O O . ASP A 1 74 ? -12.925 -2.681 3.673 1.00 91.75 74 ASP A O 1
ATOM 525 N N . LEU A 1 75 ? -12.614 -0.497 4.126 1.00 94.25 75 LEU A N 1
ATOM 526 C CA . LEU A 1 75 ? -11.181 -0.502 3.856 1.00 94.25 75 LEU A CA 1
ATOM 527 C C . LEU A 1 75 ? -10.475 -1.509 4.771 1.00 94.25 75 LEU A C 1
ATOM 529 O O . LEU A 1 75 ? -10.641 -1.518 5.990 1.00 94.25 75 LEU A O 1
ATOM 533 N N . CYS A 1 76 ? -9.622 -2.325 4.176 1.00 95.12 76 CYS A N 1
ATOM 534 C CA . CYS A 1 76 ? -8.699 -3.185 4.883 1.00 95.12 76 CYS A CA 1
ATOM 535 C C . CYS A 1 76 ? -7.325 -3.137 4.223 1.00 95.12 76 CYS A C 1
ATOM 537 O O . CYS A 1 76 ? -7.210 -3.266 3.006 1.00 95.12 76 CYS A O 1
ATOM 539 N N . LEU A 1 77 ? -6.281 -2.997 5.037 1.00 95.44 77 LEU A N 1
ATOM 540 C CA . LEU A 1 77 ? -4.884 -3.050 4.602 1.00 95.44 77 LEU A CA 1
ATOM 541 C C . LEU A 1 77 ? -4.174 -4.141 5.389 1.00 95.44 77 LEU A C 1
ATOM 543 O O . LEU A 1 77 ? -4.242 -4.137 6.610 1.00 95.44 77 LEU A O 1
ATOM 547 N N . CYS A 1 78 ? -3.492 -5.068 4.730 1.00 94.44 78 CYS A N 1
ATOM 548 C CA . 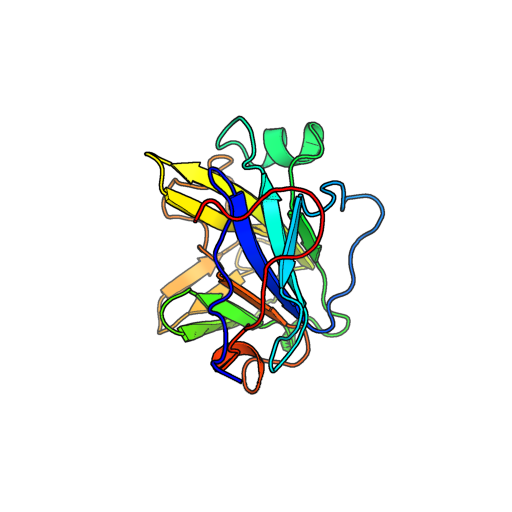CYS A 1 78 ? -2.774 -6.147 5.404 1.00 94.44 78 CYS A CA 1
ATOM 549 C C . C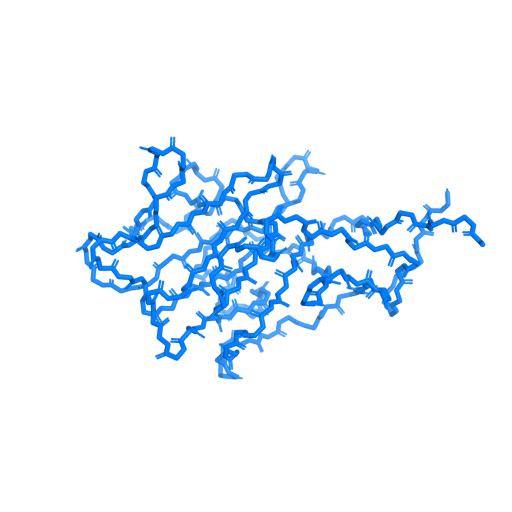YS A 1 78 ? -1.273 -6.044 5.166 1.00 94.44 78 CYS A C 1
ATOM 551 O O . CYS A 1 78 ? -0.823 -5.777 4.054 1.00 94.44 78 CYS A O 1
ATOM 553 N N . GLN A 1 79 ? -0.504 -6.277 6.223 1.00 92.88 79 GLN A N 1
ATOM 554 C CA . GLN A 1 79 ? 0.947 -6.385 6.203 1.00 92.88 79 GLN A CA 1
ATOM 555 C C . GLN A 1 79 ? 1.372 -7.793 5.760 1.00 92.88 79 GLN A C 1
ATOM 557 O O . GLN A 1 79 ? 0.580 -8.739 5.767 1.00 92.88 79 GLN A O 1
ATOM 562 N N . SER A 1 80 ? 2.649 -7.954 5.412 1.00 87.62 80 SER A N 1
ATOM 563 C CA . SER A 1 80 ? 3.202 -9.226 4.923 1.00 87.62 80 SER A CA 1
ATOM 564 C C . SER A 1 80 ? 3.211 -10.356 5.962 1.00 87.62 80 SER A C 1
ATOM 566 O O . SER A 1 80 ? 3.298 -11.528 5.594 1.00 87.62 80 SER A O 1
ATOM 568 N N . ASP A 1 81 ? 3.094 -10.035 7.253 1.00 87.75 81 ASP A N 1
ATOM 569 C CA . ASP A 1 81 ? 2.964 -11.013 8.339 1.00 87.75 81 ASP A CA 1
ATOM 570 C C . ASP A 1 81 ? 1.517 -11.513 8.545 1.00 87.75 81 ASP A C 1
ATOM 572 O O . ASP A 1 81 ? 1.278 -12.391 9.377 1.00 87.75 81 ASP A O 1
ATOM 576 N N . GLY A 1 82 ? 0.558 -10.989 7.772 1.00 85.62 82 GLY A N 1
ATOM 577 C CA . GLY A 1 82 ? -0.867 -11.305 7.872 1.00 85.62 82 GLY A CA 1
ATOM 578 C C . GLY A 1 82 ? -1.630 -10.464 8.901 1.00 85.62 82 GLY A C 1
ATOM 579 O O . GLY A 1 82 ? -2.822 -10.704 9.121 1.00 85.62 82 GLY A O 1
ATOM 580 N N . THR A 1 83 ? -0.988 -9.485 9.541 1.00 92.44 83 THR A N 1
ATOM 581 C CA . THR A 1 83 ? -1.675 -8.487 10.366 1.00 92.44 83 THR A CA 1
ATOM 582 C C . THR A 1 83 ? -2.467 -7.557 9.460 1.00 92.44 83 THR A C 1
ATOM 584 O O . THR A 1 83 ? -1.906 -6.953 8.551 1.00 92.44 83 THR A O 1
ATOM 587 N N . CYS A 1 84 ? -3.766 -7.416 9.715 1.00 94.69 84 CYS A N 1
ATOM 588 C CA . CYS A 1 84 ? -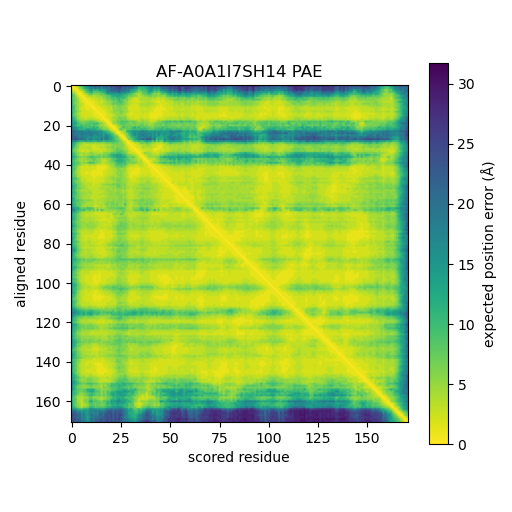4.617 -6.503 8.962 1.00 94.69 84 CYS A CA 1
ATOM 589 C C . CYS A 1 84 ? -5.064 -5.315 9.806 1.00 94.69 84 CYS A C 1
ATOM 591 O O . CYS A 1 84 ? -5.212 -5.402 11.028 1.00 94.69 84 CYS A O 1
ATOM 593 N N . CYS A 1 85 ? -5.271 -4.213 9.109 1.00 95.50 85 CYS A N 1
ATOM 594 C CA . CYS A 1 85 ? -5.576 -2.905 9.627 1.00 95.50 85 CYS A CA 1
ATOM 595 C C . CYS A 1 85 ? -6.966 -2.507 9.163 1.00 95.50 85 CYS A C 1
ATOM 597 O O . CYS A 1 85 ? -7.284 -2.622 7.978 1.00 95.50 85 CYS A O 1
ATOM 599 N N . THR A 1 86 ? -7.762 -1.995 10.089 1.00 95.00 86 THR A N 1
ATOM 600 C CA . THR A 1 86 ? -9.066 -1.401 9.792 1.00 95.00 86 THR A CA 1
ATOM 601 C C . THR A 1 86 ? -9.010 0.100 10.047 1.00 95.00 86 THR A C 1
ATOM 603 O O . THR A 1 86 ? -8.197 0.533 10.872 1.00 95.00 86 THR A O 1
ATOM 606 N N . PRO A 1 87 ? -9.871 0.897 9.401 1.00 94.31 87 PRO A N 1
ATOM 607 C CA . PRO A 1 87 ? -10.043 2.306 9.705 1.00 94.31 87 PRO A CA 1
ATOM 608 C C . PRO A 1 87 ? -10.160 2.595 11.200 1.00 94.31 87 PRO A C 1
ATOM 610 O O . PRO A 1 87 ? -10.713 1.796 11.964 1.00 94.31 87 PRO A O 1
ATOM 613 N N . THR A 1 88 ? -9.661 3.758 11.616 1.00 92.44 88 THR A N 1
ATOM 614 C CA . THR A 1 88 ? -9.989 4.316 12.933 1.00 92.44 88 THR A CA 1
ATOM 615 C C . THR A 1 88 ? -11.452 4.794 12.947 1.00 92.44 88 THR A C 1
ATOM 617 O O . THR A 1 88 ? -12.248 4.463 12.069 1.00 92.44 88 THR A O 1
ATOM 620 N N . ALA A 1 89 ? -11.844 5.590 13.949 1.00 88.81 89 ALA A N 1
ATOM 621 C CA . ALA A 1 89 ? -13.169 6.216 13.968 1.00 88.81 89 ALA A CA 1
ATOM 622 C C . ALA A 1 89 ? -13.444 7.086 12.723 1.00 88.81 89 ALA A C 1
ATOM 624 O O . ALA A 1 89 ? -14.607 7.269 12.364 1.00 88.81 89 ALA A O 1
ATOM 625 N N . THR A 1 90 ? -12.386 7.581 12.073 1.00 88.94 90 THR A N 1
ATOM 626 C CA . THR A 1 90 ? -12.448 8.308 10.805 1.00 88.94 90 THR A CA 1
ATOM 627 C C . THR A 1 90 ? -11.561 7.588 9.794 1.00 88.94 90 THR A C 1
ATOM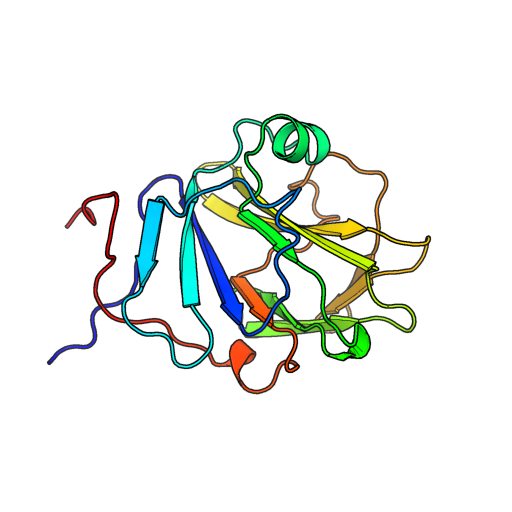 629 O O . THR A 1 90 ? -10.357 7.435 10.007 1.00 88.94 90 THR A O 1
ATOM 63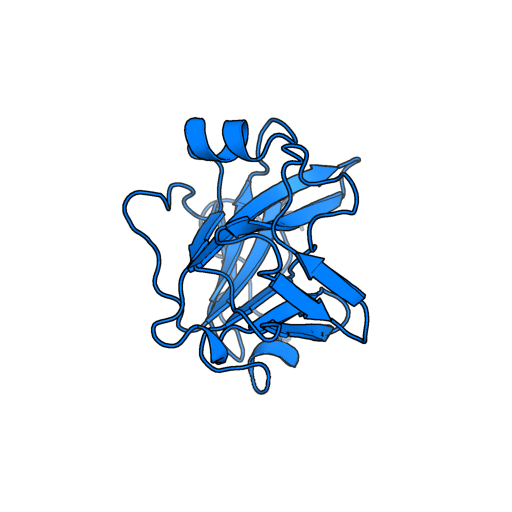2 N N . ALA A 1 91 ? -12.161 7.111 8.708 1.00 89.94 91 ALA A N 1
ATOM 633 C CA . ALA A 1 91 ? -11.459 6.382 7.658 1.00 89.94 91 ALA A CA 1
ATOM 634 C C . ALA A 1 91 ? -10.758 7.334 6.671 1.00 89.94 91 ALA A C 1
ATOM 636 O O . ALA A 1 91 ? -11.290 8.420 6.443 1.00 89.94 91 ALA A O 1
ATOM 637 N N . PRO A 1 92 ? -9.598 6.948 6.098 1.00 91.62 92 PRO A N 1
ATOM 638 C CA . PRO A 1 92 ? -8.939 7.700 5.025 1.00 91.62 92 PRO A CA 1
ATOM 639 C C . PRO A 1 92 ? -9.880 7.989 3.860 1.00 91.62 92 PRO A C 1
ATOM 641 O O . PRO A 1 92 ? -10.636 7.105 3.453 1.00 91.62 92 PRO A O 1
ATOM 644 N N . ASP A 1 93 ? -9.795 9.204 3.315 1.00 89.00 93 ASP A N 1
ATOM 645 C CA . ASP A 1 93 ? -10.541 9.585 2.112 1.00 89.00 93 ASP A CA 1
ATOM 646 C C . ASP A 1 93 ? -10.002 8.821 0.899 1.00 89.00 93 ASP A C 1
ATOM 648 O O . ASP A 1 93 ? -10.767 8.295 0.090 1.00 89.00 93 ASP A O 1
ATOM 652 N N . GLU A 1 94 ? -8.675 8.719 0.812 1.00 89.44 94 GLU A N 1
ATOM 653 C CA . GLU A 1 94 ? -7.945 7.920 -0.167 1.00 89.44 94 GLU A CA 1
ATOM 654 C C . GLU A 1 94 ? -6.643 7.378 0.439 1.00 89.44 94 GLU A C 1
ATOM 656 O O . GLU A 1 94 ? -6.103 7.898 1.424 1.00 89.44 94 GLU A O 1
ATOM 661 N N . VAL A 1 95 ? -6.130 6.312 -0.172 1.00 92.19 95 VAL A N 1
ATOM 662 C CA . VAL A 1 95 ? -4.843 5.710 0.173 1.00 92.19 95 VAL A CA 1
ATOM 663 C C . VAL A 1 95 ? -3.971 5.675 -1.070 1.00 92.19 95 VAL A C 1
ATOM 665 O O . VAL A 1 95 ? -4.326 5.071 -2.081 1.00 92.19 95 VAL A O 1
ATOM 668 N N . GLN A 1 96 ? -2.806 6.298 -0.988 1.00 91.94 96 GLN A N 1
ATOM 669 C CA . GLN A 1 96 ? -1.800 6.258 -2.038 1.00 91.94 96 GLN A CA 1
ATOM 670 C C . GLN A 1 96 ? -0.852 5.096 -1.749 1.00 91.94 96 GLN A C 1
ATOM 672 O O . GLN A 1 96 ? -0.281 5.001 -0.663 1.00 91.94 96 GLN A O 1
ATOM 677 N N . LEU A 1 97 ? -0.706 4.194 -2.713 1.00 93.25 97 LEU A N 1
ATOM 678 C CA . LEU A 1 97 ? 0.122 2.998 -2.604 1.00 93.25 97 LEU A CA 1
ATOM 679 C C . LEU A 1 97 ? 1.419 3.238 -3.368 1.00 93.25 97 LEU A C 1
ATOM 681 O O . LEU A 1 97 ? 1.422 3.290 -4.598 1.00 93.25 97 LEU A O 1
ATOM 685 N N . ILE A 1 98 ? 2.520 3.403 -2.645 1.00 94.00 98 ILE A N 1
ATOM 686 C CA . ILE A 1 98 ? 3.796 3.853 -3.204 1.00 94.00 98 ILE A CA 1
ATOM 687 C C . ILE A 1 98 ? 4.813 2.711 -3.102 1.00 94.00 98 ILE A C 1
ATOM 689 O O . ILE A 1 98 ? 5.155 2.299 -1.992 1.00 94.00 98 ILE A O 1
ATOM 693 N N . PRO A 1 99 ? 5.292 2.156 -4.227 1.00 93.81 99 PRO A N 1
ATOM 694 C CA . PRO A 1 99 ? 6.314 1.121 -4.209 1.00 93.81 99 PRO A CA 1
ATOM 695 C C . PRO A 1 99 ? 7.675 1.771 -3.938 1.00 93.81 99 PRO A C 1
ATOM 697 O O . PRO A 1 99 ? 8.065 2.688 -4.651 1.00 93.81 99 PRO A O 1
ATOM 700 N N . PHE A 1 100 ? 8.428 1.300 -2.947 1.00 94.75 100 PHE A N 1
ATOM 701 C CA . PHE A 1 100 ? 9.774 1.811 -2.681 1.00 94.75 100 PHE A CA 1
ATOM 702 C C . PHE A 1 100 ? 10.720 0.699 -2.212 1.00 94.75 100 PHE A C 1
ATOM 704 O O . PHE A 1 100 ? 10.352 -0.144 -1.388 1.00 94.75 100 PHE A O 1
ATOM 711 N N . CYS A 1 101 ? 11.939 0.680 -2.755 1.00 93.94 101 CYS A N 1
ATOM 712 C CA . CYS A 1 101 ? 13.000 -0.243 -2.367 1.00 93.94 101 CYS A CA 1
ATOM 713 C C . CYS A 1 101 ? 14.043 0.459 -1.499 1.00 93.94 101 CYS A C 1
ATOM 715 O O . CYS A 1 101 ? 14.776 1.323 -1.974 1.00 93.94 101 CYS A O 1
ATOM 717 N N . ASP A 1 102 ? 14.190 0.002 -0.260 1.00 92.00 102 ASP A N 1
ATOM 718 C CA . ASP A 1 102 ? 15.226 0.465 0.657 1.00 92.00 102 ASP A CA 1
ATOM 719 C C . ASP A 1 102 ? 16.222 -0.668 0.929 1.00 92.00 102 ASP A C 1
ATOM 721 O O . ASP A 1 102 ? 15.844 -1.778 1.307 1.00 92.00 102 ASP A O 1
ATOM 725 N N . ASN A 1 103 ? 17.512 -0.416 0.689 1.00 87.81 103 ASN A N 1
ATOM 726 C CA . ASN A 1 103 ? 18.595 -1.391 0.868 1.00 87.81 103 ASN A CA 1
ATOM 727 C C . ASN A 1 103 ? 18.337 -2.766 0.204 1.00 87.81 103 ASN A C 1
ATOM 729 O O . ASN A 1 103 ? 18.734 -3.812 0.720 1.00 87.81 103 ASN A O 1
ATOM 733 N N . GLY A 1 104 ? 17.676 -2.766 -0.959 1.00 85.38 104 GLY A N 1
ATOM 734 C CA . GLY A 1 104 ? 17.345 -3.978 -1.719 1.00 85.38 104 GLY A CA 1
ATOM 735 C C . GLY A 1 104 ? 16.089 -4.716 -1.246 1.00 85.38 104 GLY A C 1
ATOM 736 O O . GLY A 1 104 ? 15.760 -5.760 -1.808 1.00 85.38 104 GLY A O 1
ATOM 737 N N . VAL A 1 105 ? 15.375 -4.187 -0.249 1.00 89.75 105 VAL A N 1
ATOM 738 C CA . VAL A 1 105 ? 14.070 -4.689 0.195 1.00 89.75 105 VAL A CA 1
ATOM 739 C C . VAL A 1 105 ? 12.982 -3.773 -0.349 1.00 89.75 105 VAL A C 1
ATOM 741 O O . VAL A 1 105 ? 12.946 -2.591 -0.025 1.00 89.75 105 VAL A O 1
ATOM 744 N N . CYS A 1 106 ? 12.101 -4.322 -1.180 1.00 93.19 106 CYS A N 1
ATOM 745 C CA . CYS A 1 106 ? 11.037 -3.576 -1.843 1.00 93.19 106 CYS A CA 1
ATOM 746 C C . CYS A 1 106 ? 9.692 -3.825 -1.169 1.00 93.19 106 CYS A C 1
ATOM 748 O O . CYS A 1 106 ? 9.252 -4.972 -1.068 1.00 93.19 106 CYS A O 1
ATOM 750 N N . SER A 1 107 ? 9.034 -2.745 -0.764 1.00 94.69 107 SER A N 1
ATOM 751 C CA . SER A 1 107 ? 7.730 -2.763 -0.101 1.00 94.69 107 SER A CA 1
ATOM 752 C C . SER A 1 107 ? 6.798 -1.750 -0.753 1.00 94.69 107 SER A C 1
ATOM 754 O O . SER A 1 107 ? 7.250 -0.800 -1.391 1.00 94.69 107 SER A O 1
ATOM 756 N N . VAL A 1 108 ? 5.491 -1.946 -0.594 1.00 95.12 108 VAL A N 1
ATOM 757 C CA . VAL A 1 108 ? 4.513 -0.897 -0.887 1.00 95.12 108 VAL A CA 1
ATOM 758 C C . VAL A 1 108 ? 4.178 -0.187 0.416 1.00 95.12 108 VAL A C 1
ATOM 760 O O . VAL A 1 108 ? 3.881 -0.832 1.419 1.00 95.12 108 VAL A O 1
ATOM 763 N N . PHE A 1 109 ? 4.252 1.136 0.407 1.00 95.75 109 PHE A N 1
ATOM 764 C CA . PHE A 1 109 ? 3.922 1.991 1.536 1.00 95.75 109 PHE A CA 1
ATOM 765 C C . PHE A 1 109 ? 2.576 2.663 1.285 1.00 95.75 109 PHE A C 1
ATOM 767 O O . PHE A 1 109 ? 2.314 3.143 0.182 1.00 95.75 109 PHE A O 1
ATOM 774 N N . ALA A 1 110 ? 1.721 2.685 2.300 1.00 95.31 110 ALA A N 1
ATOM 775 C CA . ALA A 1 110 ? 0.469 3.421 2.272 1.00 95.31 110 ALA A CA 1
ATOM 776 C C . ALA A 1 110 ? 0.677 4.825 2.842 1.00 95.31 110 ALA A C 1
ATOM 778 O O . ALA A 1 110 ? 1.046 4.978 4.008 1.00 95.31 110 ALA A O 1
ATOM 779 N N . ASN A 1 111 ? 0.396 5.828 2.015 1.00 93.25 111 ASN A N 1
ATOM 780 C CA . ASN A 1 111 ? 0.248 7.216 2.424 1.00 93.25 111 ASN A CA 1
ATOM 781 C C . ASN A 1 111 ? -1.247 7.566 2.482 1.00 93.25 111 ASN A C 1
ATOM 783 O O . ASN A 1 111 ? -1.975 7.377 1.505 1.00 93.25 111 ASN A O 1
ATOM 787 N N . PHE A 1 112 ? -1.715 8.024 3.642 1.00 93.69 112 PHE A N 1
ATOM 788 C CA . PHE A 1 112 ? -3.129 8.304 3.888 1.00 93.69 112 PHE A CA 1
ATOM 789 C C . PHE A 1 112 ? -3.442 9.769 3.642 1.00 93.69 112 PHE A C 1
ATOM 791 O O . PHE A 1 112 ? -2.715 10.639 4.112 1.00 93.69 112 PHE A O 1
ATOM 798 N N . GLN A 1 113 ? -4.570 10.030 2.990 1.00 89.56 113 GLN A N 1
ATOM 799 C CA . GLN A 1 113 ? -5.105 11.376 2.829 1.00 89.56 113 GLN A CA 1
ATOM 800 C C . GLN A 1 113 ? -6.430 11.518 3.578 1.00 89.56 113 GLN A C 1
ATOM 802 O O . GLN A 1 113 ? -7.189 10.556 3.732 1.00 89.56 113 GLN A O 1
ATOM 807 N N . GLY A 1 114 ? -6.693 12.734 4.047 1.00 87.19 114 GLY A N 1
ATOM 808 C CA . GLY A 1 114 ? -7.908 13.107 4.763 1.00 87.19 114 GLY A CA 1
ATOM 809 C C . GLY A 1 114 ? -7.619 14.032 5.940 1.00 87.19 114 GLY A C 1
ATOM 810 O O . GLY A 1 114 ? -6.529 14.592 6.068 1.00 87.19 114 GLY A O 1
ATOM 811 N N . ASP A 1 115 ? -8.606 14.185 6.820 1.00 86.56 115 ASP A N 1
ATOM 812 C CA . ASP A 1 115 ? -8.501 15.058 7.989 1.00 86.56 115 ASP A CA 1
ATOM 813 C C . ASP A 1 115 ? -7.491 14.542 9.027 1.00 86.56 115 ASP A C 1
ATOM 815 O O . ASP A 1 115 ? -7.245 13.341 9.168 1.00 86.56 115 ASP A O 1
ATOM 819 N N . SER A 1 116 ? -6.967 15.450 9.854 1.00 79.56 116 SER A N 1
ATOM 820 C CA . SER A 1 116 ? -6.132 15.090 11.005 1.00 79.56 116 SER A CA 1
ATOM 821 C C . SER A 1 116 ? -6.834 14.070 11.921 1.00 79.56 116 SER A C 1
ATOM 823 O O . SER A 1 116 ? -7.962 14.301 12.359 1.00 79.56 116 SER A O 1
ATOM 825 N N . GLY A 1 117 ? -6.154 12.968 12.251 1.00 79.94 117 GLY A N 1
ATOM 826 C CA . GLY A 1 117 ? -6.693 11.874 13.079 1.00 79.94 117 GLY A CA 1
ATOM 827 C C . GLY A 1 117 ? -7.309 10.713 12.290 1.00 79.94 117 GLY A C 1
ATOM 828 O O . GLY A 1 117 ? -7.595 9.659 12.864 1.00 79.94 117 GLY A O 1
ATOM 829 N N . THR A 1 118 ? -7.455 10.882 10.980 1.00 90.81 118 THR A N 1
ATOM 830 C CA . THR A 1 118 ? -7.831 9.827 10.044 1.00 90.81 118 THR A CA 1
ATOM 831 C C . THR A 1 118 ? -6.700 8.814 9.882 1.00 90.81 118 THR A C 1
ATOM 833 O O . THR A 1 118 ? -5.527 9.190 9.882 1.00 90.81 118 THR A O 1
ATOM 836 N N . GLY A 1 119 ? -7.020 7.524 9.763 1.00 93.62 119 GLY A N 1
ATOM 837 C CA . GLY A 1 119 ? -5.993 6.491 9.626 1.00 93.62 119 GLY A CA 1
ATOM 838 C C . GLY A 1 119 ? -6.515 5.069 9.744 1.00 93.62 119 GLY A C 1
ATOM 839 O O . GLY A 1 119 ? -7.717 4.817 9.669 1.00 93.62 119 GLY A O 1
ATOM 840 N N . VAL A 1 120 ? -5.598 4.140 9.997 1.00 95.56 120 VAL A N 1
ATOM 841 C CA . VAL A 1 120 ? -5.893 2.724 10.237 1.00 95.56 120 VAL A CA 1
ATOM 842 C C . VAL A 1 120 ? -5.181 2.209 11.485 1.00 95.56 120 VAL A C 1
ATOM 844 O O . VAL A 1 120 ? -4.115 2.696 11.859 1.00 95.56 120 VAL A O 1
ATOM 847 N N . THR A 1 121 ? -5.748 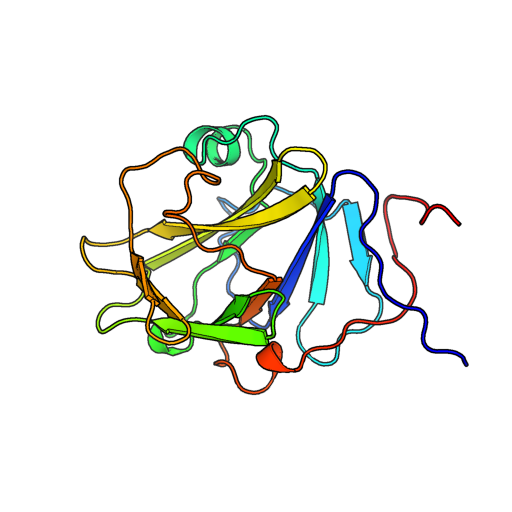1.190 12.125 1.00 95.81 121 THR A N 1
ATOM 848 C CA . THR A 1 121 ? -5.148 0.515 13.281 1.00 95.81 121 THR A CA 1
ATOM 849 C C . THR A 1 121 ? -4.866 -0.947 12.960 1.00 95.81 121 THR A C 1
ATOM 851 O O . THR A 1 121 ? -5.779 -1.701 12.637 1.00 95.81 121 THR A O 1
ATOM 854 N N . CYS A 1 122 ? -3.607 -1.356 13.112 1.00 93.75 122 CYS A N 1
ATOM 855 C CA . CYS A 1 122 ? -3.086 -2.701 12.876 1.00 93.75 122 CYS A CA 1
ATOM 856 C C . CYS A 1 122 ? -2.592 -3.283 14.203 1.00 93.75 122 CYS A C 1
ATOM 858 O O . CYS A 1 122 ? -1.661 -2.742 14.796 1.00 93.75 122 CYS A O 1
ATOM 860 N N . GLY A 1 123 ? -3.195 -4.362 14.712 1.00 88.12 123 GLY A N 1
ATOM 861 C CA . GLY A 1 123 ? -2.668 -5.052 15.904 1.00 88.12 123 GLY A CA 1
ATOM 862 C C . GLY A 1 123 ? -2.449 -4.166 17.149 1.00 88.12 123 GLY A C 1
ATOM 863 O O . GLY A 1 123 ? -1.626 -4.501 17.995 1.00 88.12 123 GLY A O 1
ATOM 864 N N . GLY A 1 124 ? -3.159 -3.035 17.260 1.00 90.06 124 GLY A N 1
ATOM 865 C CA . GLY A 1 124 ? -3.015 -2.049 18.341 1.00 90.06 124 GLY A CA 1
ATOM 866 C C . GLY A 1 124 ? -2.125 -0.837 18.027 1.00 90.06 124 GLY A C 1
ATOM 867 O O . GLY A 1 124 ? -2.130 0.116 18.803 1.00 90.06 124 GLY A O 1
ATOM 868 N N . THR A 1 125 ? -1.417 -0.830 16.897 1.00 93.50 125 THR A N 1
ATOM 869 C CA . THR A 1 125 ? -0.657 0.325 16.394 1.00 93.50 125 THR A CA 1
ATOM 870 C C . THR A 1 125 ? -1.505 1.108 15.403 1.00 93.50 125 THR A C 1
ATOM 872 O O . THR A 1 125 ? -2.075 0.522 14.487 1.00 93.50 125 THR A O 1
ATOM 875 N N . THR A 1 126 ? -1.575 2.428 15.557 1.00 94.38 126 THR A N 1
ATOM 876 C CA . THR A 1 126 ? -2.300 3.302 14.628 1.00 94.38 126 THR A CA 1
ATOM 877 C C . THR A 1 126 ? -1.330 4.022 13.708 1.00 94.38 126 THR A C 1
ATOM 879 O O . THR A 1 126 ? -0.391 4.658 14.181 1.00 94.38 126 THR A O 1
ATOM 882 N N . PHE A 1 127 ? -1.611 3.958 12.412 1.00 94.12 127 PHE A N 1
ATOM 883 C CA . PHE A 1 127 ? -0.971 4.749 11.371 1.00 94.12 127 PHE A CA 1
ATOM 884 C C . PHE A 1 127 ? -1.992 5.776 10.889 1.00 94.12 127 PHE A C 1
ATOM 886 O O . PHE A 1 127 ? -3.091 5.405 10.476 1.00 94.12 127 PHE A O 1
ATOM 893 N N . ALA A 1 128 ? -1.665 7.057 11.004 1.00 93.81 128 ALA A N 1
ATOM 894 C CA . ALA A 1 128 ? -2.566 8.157 10.676 1.00 93.81 128 ALA A CA 1
ATOM 895 C C . ALA A 1 128 ? -2.025 8.978 9.506 1.00 93.81 128 ALA A C 1
ATOM 897 O O . ALA A 1 128 ? -0.859 8.838 9.137 1.00 93.81 128 ALA A O 1
ATOM 898 N N . VAL A 1 129 ? -2.873 9.845 8.952 1.00 91.38 129 VAL A N 1
ATOM 899 C CA . VAL A 1 129 ? -2.444 10.923 8.050 1.00 91.38 129 VAL A CA 1
ATOM 900 C C . VAL A 1 129 ? -1.269 11.666 8.691 1.00 91.38 129 VAL A C 1
ATOM 902 O O . VAL A 1 129 ? -1.308 12.006 9.878 1.00 91.38 129 VAL A O 1
ATOM 905 N N . THR A 1 130 ? -0.217 11.883 7.908 1.00 90.56 130 THR A N 1
ATOM 906 C CA . THR A 1 130 ? 1.052 12.464 8.351 1.00 90.56 130 THR A CA 1
ATOM 907 C C . THR A 1 130 ? 1.499 13.553 7.382 1.00 90.56 130 THR A C 1
ATOM 909 O O . THR A 1 130 ? 1.266 13.448 6.183 1.00 90.56 130 THR A O 1
ATOM 912 N N . ASP A 1 131 ? 2.172 14.583 7.901 1.00 88.06 131 ASP A N 1
ATOM 913 C CA . ASP A 1 131 ? 2.826 15.616 7.081 1.00 88.06 131 ASP A CA 1
ATOM 914 C C . ASP A 1 131 ? 4.207 15.159 6.570 1.00 88.06 131 ASP A C 1
ATOM 916 O O . ASP A 1 131 ? 4.905 15.907 5.881 1.00 88.06 131 ASP A O 1
ATOM 920 N N . SER A 1 132 ? 4.651 13.959 6.961 1.00 91.88 132 SER A N 1
ATOM 921 C CA . SER A 1 132 ? 5.912 13.399 6.486 1.00 91.88 132 SER A CA 1
ATOM 922 C C . SER A 1 132 ? 5.807 13.029 5.015 1.00 91.88 132 SER A C 1
ATOM 924 O O . SER A 1 132 ? 4.970 12.221 4.631 1.00 91.88 132 SER A O 1
ATOM 926 N N . ASP A 1 133 ? 6.704 13.581 4.205 1.00 92.06 133 ASP A N 1
ATOM 927 C CA . ASP A 1 133 ? 6.811 13.220 2.794 1.00 92.06 133 ASP A CA 1
ATOM 928 C C . ASP A 1 133 ? 7.598 11.914 2.591 1.00 92.06 133 ASP A C 1
ATOM 930 O O . ASP A 1 133 ? 7.483 11.279 1.556 1.00 92.06 133 ASP A O 1
ATOM 934 N N . THR A 1 134 ? 8.405 11.478 3.559 1.00 95.38 134 THR A N 1
ATOM 935 C CA . THR A 1 134 ? 9.286 10.313 3.394 1.00 95.38 134 THR A CA 1
ATOM 936 C C . THR A 1 134 ? 8.563 9.011 3.745 1.00 95.38 134 THR A C 1
ATOM 938 O O . THR A 1 134 ? 8.262 8.775 4.911 1.00 95.38 134 THR A O 1
ATOM 941 N N . VAL A 1 135 ? 8.343 8.119 2.772 1.00 93.69 135 VAL A N 1
ATOM 942 C CA . VAL A 1 135 ? 7.530 6.901 2.970 1.00 93.69 135 VAL A CA 1
ATOM 943 C C . VAL A 1 135 ? 8.202 5.809 3.809 1.00 93.69 135 VAL A C 1
ATOM 945 O O . VAL A 1 135 ? 7.516 5.001 4.424 1.00 93.69 135 VAL A O 1
ATOM 948 N N . ASN A 1 136 ? 9.534 5.752 3.883 1.00 93.44 136 ASN A N 1
ATOM 949 C CA . ASN A 1 136 ? 10.265 4.730 4.651 1.00 93.44 136 ASN A CA 1
ATOM 950 C C . ASN A 1 136 ? 10.716 5.212 6.045 1.00 93.44 136 ASN A C 1
ATOM 952 O O . ASN A 1 136 ? 11.653 4.667 6.626 1.00 93.44 136 ASN A O 1
ATOM 956 N N . ASP A 1 137 ? 10.051 6.224 6.599 1.00 92.06 137 ASP A N 1
ATOM 957 C CA . ASP A 1 137 ? 10.393 6.858 7.879 1.00 92.06 137 ASP A CA 1
ATOM 958 C C . ASP A 1 137 ? 9.847 6.134 9.128 1.00 92.06 137 ASP A C 1
ATOM 960 O O . ASP A 1 137 ? 10.174 6.498 10.259 1.00 92.06 137 ASP A O 1
ATOM 964 N N . GLY A 1 138 ? 9.015 5.108 8.929 1.00 90.38 138 GLY A N 1
ATOM 965 C CA . GLY A 1 138 ? 8.333 4.362 9.990 1.00 90.38 138 GLY A CA 1
ATOM 966 C C . GLY A 1 138 ? 6.985 4.947 10.429 1.00 90.38 138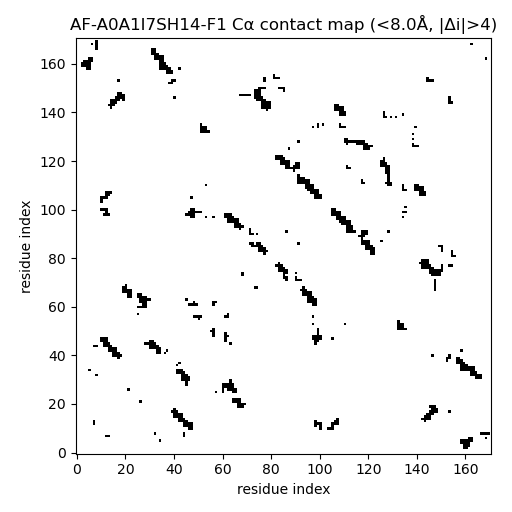 GLY A C 1
ATOM 967 O O . GLY A 1 138 ? 6.303 4.316 11.234 1.00 90.38 138 GLY A O 1
ATOM 968 N N . ASN A 1 139 ? 6.575 6.100 9.893 1.00 91.38 139 ASN A N 1
ATOM 969 C CA . ASN A 1 139 ? 5.240 6.672 10.106 1.00 91.38 139 ASN A CA 1
ATOM 970 C C . ASN A 1 139 ? 4.218 6.162 9.082 1.00 91.38 139 ASN A C 1
ATOM 972 O O . ASN A 1 139 ? 3.013 6.251 9.316 1.00 91.38 139 ASN A O 1
ATOM 976 N N . HIS A 1 140 ? 4.692 5.600 7.972 1.00 94.25 140 HIS A N 1
ATOM 977 C CA . HIS A 1 140 ? 3.861 4.990 6.943 1.00 94.25 140 HIS A CA 1
ATOM 978 C C . HIS A 1 140 ? 3.724 3.483 7.154 1.00 94.25 140 HIS A C 1
ATOM 980 O O . HIS A 1 140 ? 4.640 2.795 7.618 1.00 94.25 140 HIS A O 1
ATOM 986 N N . LEU A 1 141 ? 2.568 2.951 6.770 1.00 95.38 141 LEU A N 1
ATOM 987 C CA . LEU A 1 141 ? 2.292 1.524 6.854 1.00 95.38 141 LEU A CA 1
ATOM 988 C C . LEU A 1 141 ? 2.895 0.800 5.644 1.00 95.38 141 LEU A C 1
ATOM 990 O O . LEU A 1 141 ? 2.583 1.138 4.506 1.00 95.38 141 LEU A O 1
ATOM 994 N N . MET A 1 142 ? 3.691 -0.245 5.877 1.00 95.12 142 MET A N 1
ATOM 995 C CA . MET A 1 142 ? 4.044 -1.208 4.826 1.00 95.12 142 MET A CA 1
ATOM 996 C C . MET A 1 142 ? 2.870 -2.159 4.582 1.00 95.12 142 MET A C 1
ATOM 998 O O . MET A 1 142 ? 2.412 -2.822 5.514 1.00 95.12 142 MET A O 1
ATOM 1002 N N . VAL A 1 143 ? 2.414 -2.255 3.338 1.00 94.75 143 VAL A N 1
ATOM 1003 C CA . VAL A 1 143 ? 1.218 -3.000 2.934 1.00 94.75 143 VAL A CA 1
ATOM 1004 C C . VAL A 1 143 ? 1.583 -4.066 1.900 1.00 94.75 143 VAL A C 1
ATOM 1006 O O . VAL A 1 143 ? 2.315 -3.802 0.952 1.00 94.75 143 VAL A O 1
ATOM 1009 N N . ASP A 1 144 ? 1.051 -5.275 2.074 1.00 92.69 144 ASP A N 1
ATOM 1010 C CA . ASP A 1 144 ? 1.126 -6.383 1.108 1.00 92.69 144 ASP A CA 1
ATOM 1011 C C . ASP A 1 144 ? -0.209 -6.598 0.375 1.00 92.69 144 ASP A C 1
ATOM 1013 O O . ASP A 1 144 ? -0.237 -7.124 -0.742 1.00 92.69 144 ASP A O 1
ATOM 1017 N N . ALA A 1 145 ? -1.324 -6.170 0.977 1.00 92.81 145 ALA A N 1
ATOM 1018 C CA . ALA A 1 145 ? -2.635 -6.256 0.353 1.00 92.81 145 ALA A CA 1
ATOM 1019 C C . ALA A 1 145 ? -3.608 -5.156 0.795 1.00 92.81 145 ALA A C 1
ATOM 1021 O O . ALA A 1 145 ? -3.558 -4.690 1.931 1.00 92.81 145 ALA A O 1
ATOM 1022 N N . VAL A 1 146 ? -4.529 -4.792 -0.094 1.00 93.44 146 VAL A N 1
ATOM 1023 C CA . VAL A 1 146 ? -5.631 -3.860 0.159 1.00 93.44 146 VAL A CA 1
ATOM 1024 C C . VAL A 1 146 ? -6.947 -4.437 -0.358 1.00 93.44 146 VAL A C 1
ATOM 1026 O O . VAL A 1 146 ? -6.987 -5.037 -1.433 1.00 93.44 146 VAL A O 1
ATOM 1029 N N . SER A 1 147 ? -8.023 -4.248 0.404 1.00 93.06 147 SER A N 1
ATOM 1030 C CA . SER A 1 147 ? -9.384 -4.603 -0.002 1.00 93.06 147 SER A CA 1
ATOM 1031 C C . SER A 1 147 ? -10.389 -3.554 0.465 1.00 93.06 147 SER A C 1
ATOM 1033 O O . SER A 1 147 ? -10.205 -2.962 1.528 1.00 93.06 147 SER A O 1
ATOM 1035 N N . CYS A 1 148 ? -11.458 -3.356 -0.305 1.00 90.94 148 CYS A N 1
ATOM 1036 C CA . CYS A 1 148 ? -12.649 -2.615 0.126 1.00 90.94 148 CYS A CA 1
ATOM 1037 C C . CYS A 1 148 ? -13.827 -3.537 0.491 1.00 90.94 148 CYS A C 1
ATOM 1039 O O . CYS A 1 148 ? -14.955 -3.072 0.595 1.00 90.94 148 CYS A O 1
ATOM 1041 N N . ASN A 1 149 ? -13.564 -4.832 0.710 1.00 89.25 149 ASN A N 1
ATOM 1042 C CA . ASN A 1 149 ? -14.530 -5.836 1.174 1.00 89.25 149 ASN A CA 1
ATOM 1043 C C . ASN A 1 149 ? -14.241 -6.318 2.610 1.00 89.25 149 ASN A C 1
ATOM 1045 O O . ASN A 1 149 ? -14.681 -7.392 3.036 1.00 89.25 149 ASN A O 1
ATOM 1049 N N . GLY A 1 150 ? -13.478 -5.538 3.379 1.00 87.88 150 GLY A N 1
ATOM 1050 C CA . GLY A 1 150 ? -12.984 -5.923 4.695 1.00 87.88 150 GLY A CA 1
ATOM 1051 C C . GLY A 1 150 ? -11.852 -6.961 4.654 1.00 87.88 150 GLY A C 1
ATOM 1052 O O . GLY A 1 150 ? -11.320 -7.329 3.610 1.00 87.88 150 GLY A O 1
ATOM 1053 N N . CYS A 1 151 ? -11.438 -7.435 5.833 1.00 89.12 151 CYS A N 1
ATOM 1054 C CA . CYS A 1 151 ? -10.186 -8.193 5.974 1.00 89.12 151 CYS A CA 1
ATOM 1055 C C . CYS A 1 151 ? -10.295 -9.717 5.807 1.00 89.12 151 CYS A C 1
ATOM 1057 O O . CYS A 1 151 ? -9.272 -10.394 5.750 1.00 89.12 151 CYS A O 1
ATOM 1059 N N . ASN A 1 152 ? -11.502 -10.288 5.780 1.00 81.94 152 ASN A N 1
ATOM 1060 C CA . ASN A 1 152 ? -11.689 -11.733 5.979 1.00 81.94 152 ASN A CA 1
ATOM 1061 C C . ASN A 1 152 ? -11.034 -12.609 4.902 1.00 81.94 152 ASN A C 1
ATOM 1063 O O . ASN A 1 152 ? -10.490 -13.672 5.233 1.00 81.94 152 ASN A O 1
ATOM 1067 N N . ASP A 1 153 ? -11.093 -12.161 3.649 1.00 79.25 153 ASP A N 1
ATOM 1068 C CA . ASP A 1 153 ? -10.598 -12.912 2.496 1.00 79.25 153 ASP A CA 1
ATOM 1069 C C . ASP A 1 153 ? -9.150 -12.526 2.174 1.00 79.25 153 ASP A C 1
ATOM 1071 O O . ASP A 1 153 ? -8.280 -13.396 2.081 1.00 79.25 153 ASP A O 1
ATOM 1075 N N . ILE A 1 154 ? -8.863 -11.222 2.151 1.00 80.00 154 ILE A N 1
ATOM 1076 C CA . ILE A 1 154 ? -7.548 -10.684 1.792 1.00 80.00 154 ILE A CA 1
ATOM 1077 C C . ILE A 1 154 ? -6.446 -11.033 2.815 1.00 80.00 154 ILE A C 1
ATOM 1079 O O . ILE A 1 154 ? -5.304 -11.271 2.429 1.00 80.00 154 ILE A O 1
ATOM 1083 N N . GLN A 1 155 ? -6.774 -11.180 4.110 1.00 75.56 155 GLN A N 1
ATOM 1084 C CA . GLN A 1 155 ? -5.814 -11.568 5.161 1.00 75.56 155 GLN A CA 1
ATOM 1085 C C . GLN A 1 155 ? -5.155 -12.931 4.909 1.00 75.56 155 GLN A C 1
ATOM 1087 O O . GLN A 1 155 ? -4.054 -13.214 5.386 1.00 75.56 155 GLN A O 1
ATOM 1092 N N . LYS A 1 156 ? -5.869 -13.824 4.225 1.00 69.50 156 LYS A N 1
ATOM 1093 C CA . LYS A 1 156 ? -5.442 -15.209 3.996 1.00 69.50 156 LYS A CA 1
ATOM 1094 C C . LYS A 1 156 ? -4.989 -15.428 2.566 1.00 69.50 156 LYS A C 1
ATOM 1096 O O . LYS A 1 156 ? -4.760 -16.587 2.196 1.00 69.50 156 LYS A O 1
ATOM 1101 N N . ASP A 1 157 ? -4.906 -14.364 1.776 1.00 73.31 157 ASP A N 1
ATOM 1102 C CA . ASP A 1 157 ? -4.683 -14.515 0.361 1.00 73.31 157 ASP A CA 1
ATOM 1103 C C . ASP A 1 157 ? -3.316 -15.135 0.073 1.00 73.31 157 ASP A C 1
ATOM 1105 O O . ASP A 1 157 ? -2.308 -14.890 0.738 1.00 73.31 157 ASP A O 1
ATOM 1109 N N . LYS A 1 158 ? -3.308 -16.027 -0.913 1.00 73.88 158 LYS A N 1
ATOM 1110 C CA . LYS A 1 158 ? -2.120 -16.760 -1.338 1.00 73.88 158 LYS A CA 1
ATOM 1111 C C . LYS A 1 158 ? -2.082 -16.812 -2.846 1.00 73.88 158 LYS A C 1
ATOM 1113 O O . LYS A 1 158 ? -2.580 -17.760 -3.463 1.00 73.88 158 LYS A O 1
ATOM 1118 N N . CYS A 1 159 ? -1.400 -15.833 -3.413 1.00 79.25 159 CYS A N 1
ATOM 1119 C CA . CYS A 1 159 ? -1.124 -15.783 -4.833 1.00 79.25 159 CYS A CA 1
ATOM 1120 C C . CYS A 1 159 ? -0.110 -16.837 -5.259 1.00 79.25 159 CYS A C 1
ATOM 1122 O O . CYS A 1 159 ? 0.911 -17.076 -4.613 1.00 79.25 159 CYS A O 1
ATOM 1124 N N . THR A 1 160 ? -0.416 -17.499 -6.364 1.00 76.62 160 THR A N 1
ATOM 1125 C CA . THR A 1 160 ? 0.361 -18.598 -6.921 1.00 76.62 160 THR A CA 1
ATOM 1126 C C . THR A 1 160 ? 0.275 -18.634 -8.433 1.00 76.62 160 THR A C 1
ATOM 1128 O O . THR A 1 160 ? -0.574 -17.993 -9.044 1.00 76.62 160 THR A O 1
ATOM 1131 N N . GLY A 1 161 ? 1.154 -19.433 -9.022 1.00 70.62 161 GLY A N 1
ATOM 1132 C CA . GLY A 1 161 ? 1.354 -19.501 -10.456 1.00 70.62 161 GLY A CA 1
ATOM 1133 C C . GLY A 1 161 ? 2.551 -18.657 -10.891 1.00 70.62 161 GLY A C 1
ATOM 1134 O O . GLY A 1 161 ? 3.109 -17.910 -10.086 1.00 70.62 161 GLY A O 1
ATOM 1135 N N . PRO A 1 162 ? 2.995 -18.827 -12.146 1.00 73.81 162 PRO A N 1
ATOM 1136 C CA . PRO A 1 162 ? 4.084 -18.031 -12.683 1.00 73.81 162 PRO A CA 1
ATOM 1137 C C . PRO A 1 162 ? 3.684 -16.556 -12.757 1.00 73.81 162 PRO A C 1
ATOM 1139 O O . PRO A 1 162 ? 2.506 -16.222 -12.922 1.00 73.81 162 PRO A O 1
ATOM 1142 N N . ASN A 1 163 ? 4.700 -15.706 -12.683 1.00 79.56 163 ASN A N 1
ATOM 1143 C CA . ASN A 1 163 ? 4.638 -14.311 -13.078 1.00 79.56 163 ASN A CA 1
ATOM 1144 C C . ASN A 1 163 ? 4.327 -14.207 -14.576 1.00 79.56 163 ASN A C 1
ATOM 1146 O O . ASN A 1 163 ? 4.945 -14.897 -15.392 1.00 79.56 163 ASN A O 1
ATOM 1150 N N . VAL A 1 164 ? 3.375 -13.352 -14.928 1.00 73.12 164 VAL A N 1
ATOM 1151 C CA . VAL A 1 164 ? 2.981 -13.050 -16.309 1.00 73.12 164 VAL A CA 1
ATOM 1152 C C . VAL A 1 164 ? 3.125 -11.556 -16.580 1.00 73.12 164 VAL A C 1
ATOM 1154 O O . VAL A 1 164 ? 2.999 -10.739 -15.667 1.00 73.12 164 VAL A O 1
ATOM 1157 N N . ASP A 1 165 ? 3.439 -11.249 -17.840 1.00 66.25 165 ASP A N 1
ATOM 1158 C CA . ASP A 1 165 ? 3.829 -9.941 -18.378 1.00 66.25 165 ASP A CA 1
ATOM 1159 C C . ASP A 1 165 ? 5.128 -9.339 -17.782 1.00 66.25 165 ASP A C 1
ATOM 1161 O O . ASP A 1 165 ? 5.427 -9.478 -16.602 1.00 66.25 165 ASP A O 1
ATOM 1165 N N . GLY A 1 166 ? 5.951 -8.743 -18.661 1.00 51.22 166 GLY A N 1
ATOM 1166 C CA . GLY A 1 166 ? 6.957 -7.698 -18.385 1.00 51.22 166 GLY A CA 1
ATOM 1167 C C . GLY A 1 166 ? 8.303 -7.997 -17.696 1.00 51.22 166 GLY A C 1
ATOM 1168 O O . GLY A 1 166 ? 9.151 -7.107 -17.685 1.00 51.22 166 GLY A O 1
ATOM 1169 N N . GLY A 1 167 ? 8.605 -9.209 -17.225 1.00 42.72 167 GLY A N 1
ATOM 1170 C CA . GLY A 1 167 ? 9.971 -9.528 -16.782 1.00 42.72 167 GLY A CA 1
ATOM 1171 C C . GLY A 1 167 ? 10.184 -11.008 -16.505 1.00 42.72 167 GLY A C 1
ATOM 1172 O O . GLY A 1 167 ? 9.444 -11.610 -15.735 1.00 42.72 167 GLY A O 1
ATOM 1173 N N . THR A 1 168 ? 11.191 -11.617 -17.136 1.00 39.81 168 THR A N 1
ATOM 1174 C CA . THR A 1 168 ? 11.568 -13.012 -16.876 1.00 39.81 168 THR A CA 1
ATOM 1175 C C . THR A 1 168 ? 11.839 -13.202 -15.387 1.00 39.81 168 THR A C 1
ATOM 1177 O O . THR A 1 168 ? 12.799 -12.628 -14.871 1.00 39.81 168 THR A O 1
ATOM 1180 N N . ALA A 1 169 ? 11.029 -14.025 -14.714 1.00 41.91 169 ALA A N 1
ATOM 1181 C CA . ALA A 1 169 ? 11.387 -14.596 -13.424 1.00 41.91 169 ALA A CA 1
ATOM 1182 C C . ALA A 1 169 ? 12.772 -15.239 -13.582 1.00 41.91 169 ALA A C 1
ATOM 1184 O O . ALA A 1 169 ? 12.926 -16.187 -14.357 1.00 41.91 169 ALA A O 1
ATOM 1185 N N . GLN A 1 170 ? 13.798 -14.665 -12.951 1.00 38.19 170 GLN A N 1
ATOM 1186 C CA . GLN A 1 170 ? 15.120 -15.277 -12.977 1.00 38.19 170 GLN A CA 1
ATOM 1187 C C . GLN A 1 170 ? 15.049 -16.574 -12.171 1.00 38.19 170 GLN A C 1
ATOM 1189 O O . GLN A 1 170 ? 14.672 -16.574 -11.000 1.00 38.19 170 GLN A O 1
ATOM 1194 N N . SER A 1 171 ? 15.328 -17.661 -12.887 1.00 34.12 171 SER A N 1
ATOM 1195 C CA . SER A 1 171 ? 15.429 -19.047 -12.429 1.00 34.12 171 SER A CA 1
ATOM 1196 C C . SER A 1 171 ? 16.526 -19.256 -11.400 1.00 34.12 171 SER A C 1
ATOM 1198 O O . SER A 1 171 ? 17.617 -18.687 -11.640 1.00 34.12 171 SER A O 1
#

pLDDT: mean 84.38, std 12.79, range [34.12, 95.81]

Organism: Bursaphelenchus xylophilus (NCBI:txid6326)

Nearest PDB structures (foldseek):
  2bjr-assembly2_B  TM=2.420E-01  e=6.467E+00  Ascaris suum
  6r3u-assembly1_A  TM=1.406E-01  e=6.126E+00  Bacteroides thetaiotaomicron
  6r3r-assembly1_A  TM=1.604E-01  e=9.449E+00  Bacteroides thetaiotaomicron

Radius of gyration: 14.99 Å; Cα contacts (8 Å, |Δi|>4): 467; chains: 1; bounding box: 36×45×37 Å

Mean predicted aligned error: 6.37 Å

Solvent-accessible surface area (backbone atoms only — not comparable to full-atom values): 8961 Å² total; per-residue (Å²): 128,86,81,40,73,48,65,78,54,89,74,28,13,49,39,30,47,23,83,55,47,68,42,77,93,62,44,54,42,70,62,41,26,30,41,74,38,42,78,46,52,48,40,36,24,28,56,39,27,95,57,58,37,49,65,54,23,55,78,70,43,32,20,54,34,28,35,34,38,98,50,40,80,26,32,17,42,19,28,86,88,47,54,50,21,38,43,44,102,38,44,40,67,33,37,37,33,35,20,37,58,58,97,87,48,44,40,21,25,42,47,48,39,66,58,90,78,15,21,33,36,37,91,85,48,75,38,46,40,64,91,70,46,50,46,84,72,73,66,37,46,63,37,34,30,41,24,31,78,30,53,82,57,61,49,70,49,59,57,26,28,60,67,46,65,82,63,83,74,84,126

Foldseek 3Di:
DPWAAEDADFQKAKAFEAPWDFPVVQAQWDFLWWFPDKQGGTMGITHADPAQFQVSCRVVNRWNTKTAAPDQQLKWFAAPVLWIKGKDVAGFRIWIWHWHDDPRRIFTWTAGDDDFPTFIDTPRDTQHHDPDRGRPPPSIDTTRYIYSRHRPRVSPMGGTDYIDHRDDPDD

Secondary structure (DSSP, 8-state):
---PBP-PPTTEEEEEEESPEE-TTT--PPPSEEEEE-SSSEEEEEEPPSSSBHHHHHHTT--SEEEE-SSGGG-EEE-TTS-EEEE-SS--SEEEEEEEEETTEEEEEEEEESSTT-EEEETTEEEE--S--BTTSSSSEEESEEESS-STTGGG---EEEEESSS----

Sequence (171 aa):
MPKVTCTAPANTAGITIDDVQNQAIFTYATPTSHCTSCGSGTRSFYNSATDAGASDALNNNEAVSVVQCDNAADLCLCQSDGTCCTPTATAPDEVQLIPFCDNGVCSVFANFQGDSGTGVTCGGTTFAVTDSDTVNDGNHLMVDAVSCNGCNDIQKDKCTGPNVDGGTAQS